Protein AF-A0A1A8BC15-F1 (afdb_monomer)

Sequence (109 aa):
VLFNHELAKRLQGTRVTCYALHPGAISSELGRNTSSLLHVLLKPVTVLFFKNTVQGCQTTLHCALQEGIEPLSGRYFSNCTVRELFAKAKDDAAAKKLWEISERLCGLV

Organism: Nothobranchius kadleci (NCBI:txid1051664)

pLDDT: mean 95.8, std 3.44, range [86.44, 98.62]

Secondary structure (DSSP, 8-state):
-HHHHHHHHHTTTSS----EEE--SB-SGGGTTS-HHHHHHHHHHHHHHPBPHHHHTHHHHHHHH-TT-GGGTT-EEESSSB-PPPGGGS-HHHHHHHHHHHHHHTT--

InterPro domains:
  IPR036291 NAD(P)-binding domain superfamily [SSF51735] (3-107)

Solvent-accessible surface area (backbone atoms only — not comparable to full-atom values): 6384 Å² total; per-residue (Å²): 94,34,65,35,42,41,48,32,63,72,31,61,96,50,99,62,72,44,71,31,72,47,56,67,60,52,62,58,76,86,61,72,86,54,56,70,69,56,50,62,70,43,44,66,56,42,71,75,71,30,38,48,59,79,67,23,43,47,33,57,48,39,76,74,66,55,82,89,52,65,92,49,45,31,40,38,32,45,82,70,35,82,52,90,72,59,70,84,57,69,38,64,68,62,16,48,52,50,48,59,51,49,36,44,77,69,67,76,96

Mean predicted aligned error: 3.47 Å

Radius of gyration: 17.2 Å; Cα contacts (8 Å, |Δi|>4): 122; chains: 1; bounding box: 48×27×43 Å

Structure (mmCIF, N/CA/C/O backbone):
data_AF-A0A1A8BC15-F1
#
_entry.id   AF-A0A1A8BC15-F1
#
loop_
_atom_site.group_PDB
_atom_site.id
_atom_site.type_symbol
_atom_site.label_atom_id
_atom_site.label_alt_id
_atom_site.label_comp_id
_atom_site.label_asym_id
_atom_site.label_entity_id
_atom_sit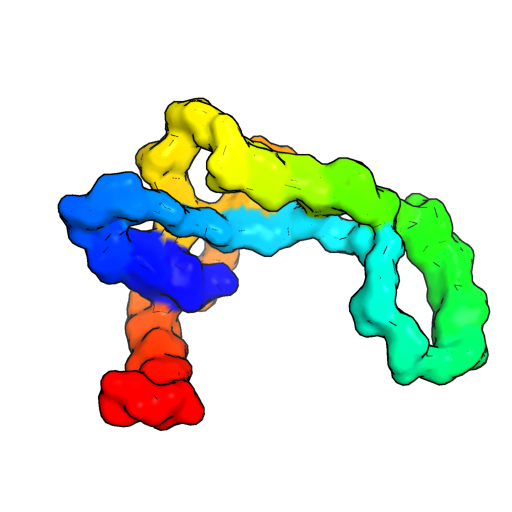e.label_seq_id
_atom_site.pdbx_PDB_ins_code
_atom_site.Cartn_x
_atom_site.Cartn_y
_atom_site.Cartn_z
_atom_site.occupancy
_atom_site.B_iso_or_equiv
_atom_site.auth_seq_id
_atom_site.auth_comp_id
_atom_site.auth_asym_id
_atom_site.auth_atom_id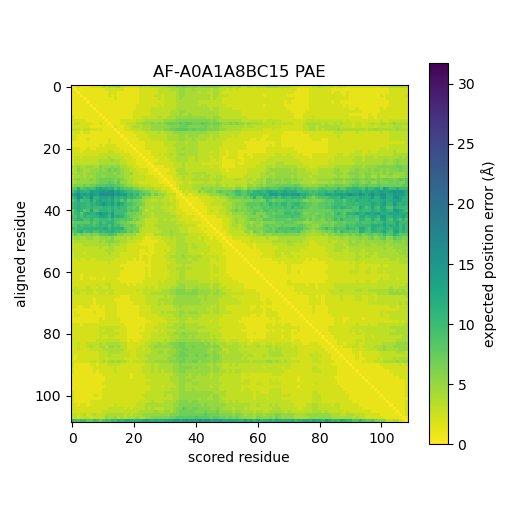
_atom_site.pdbx_PDB_model_num
ATOM 1 N N . VAL A 1 1 ? -0.618 -3.906 4.325 1.00 96.19 1 VAL A N 1
ATOM 2 C CA . VAL A 1 1 ? -1.988 -4.401 4.035 1.00 96.19 1 VAL A CA 1
ATOM 3 C C . VAL A 1 1 ? -2.801 -4.549 5.313 1.00 96.19 1 VAL A C 1
ATOM 5 O O . VAL A 1 1 ? -3.755 -3.804 5.445 1.00 96.19 1 VAL A O 1
ATOM 8 N N . LEU A 1 2 ? -2.391 -5.384 6.280 1.00 98.19 2 LEU A N 1
ATOM 9 C CA . LEU A 1 2 ? -3.105 -5.546 7.563 1.00 98.19 2 LEU A CA 1
ATOM 10 C C . LEU A 1 2 ? -3.370 -4.224 8.308 1.00 98.19 2 LEU A C 1
ATOM 12 O O . LEU A 1 2 ? -4.482 -4.002 8.763 1.00 98.19 2 LEU A O 1
ATOM 16 N N . PHE A 1 3 ? -2.390 -3.315 8.353 1.00 98.19 3 PHE A N 1
ATOM 17 C CA . PHE A 1 3 ? -2.590 -1.984 8.940 1.00 98.19 3 PHE A CA 1
ATOM 18 C C . PHE A 1 3 ? -3.737 -1.204 8.272 1.00 98.19 3 PHE A C 1
ATOM 20 O O . PHE A 1 3 ? -4.592 -0.664 8.958 1.00 98.19 3 PHE A O 1
ATOM 27 N N . ASN A 1 4 ? -3.793 -1.188 6.934 1.00 98.06 4 ASN A N 1
ATOM 28 C CA . ASN A 1 4 ? -4.864 -0.521 6.184 1.00 98.06 4 ASN A CA 1
ATOM 29 C C . ASN A 1 4 ? -6.230 -1.181 6.414 1.00 98.06 4 ASN A C 1
ATOM 31 O O . ASN A 1 4 ? -7.237 -0.489 6.481 1.00 98.06 4 ASN A O 1
ATOM 35 N N . HIS A 1 5 ? -6.254 -2.511 6.536 1.00 97.81 5 HIS A N 1
ATOM 36 C CA . HIS A 1 5 ? -7.468 -3.278 6.824 1.00 97.81 5 HIS A CA 1
ATOM 37 C C . HIS A 1 5 ? -8.079 -2.874 8.172 1.00 97.81 5 HIS A C 1
ATOM 39 O O . HIS A 1 5 ? -9.266 -2.566 8.240 1.00 97.81 5 HIS A O 1
ATOM 45 N N . GLU A 1 6 ? -7.264 -2.789 9.227 1.00 98.56 6 GLU A N 1
ATOM 46 C CA . GLU A 1 6 ? -7.731 -2.325 10.541 1.00 98.56 6 GLU A CA 1
ATOM 47 C C . GLU A 1 6 ? -8.038 -0.818 10.553 1.00 98.56 6 GLU A C 1
ATOM 49 O O . GLU A 1 6 ? -9.060 -0.409 11.106 1.00 98.56 6 GLU A O 1
ATOM 54 N N . LEU A 1 7 ? -7.223 0.010 9.884 1.00 98.44 7 LEU A N 1
ATOM 55 C CA . LEU A 1 7 ? -7.482 1.447 9.751 1.00 98.44 7 LEU A CA 1
ATOM 56 C C . LEU A 1 7 ? -8.860 1.703 9.131 1.00 98.44 7 LEU A C 1
ATOM 58 O O . LEU A 1 7 ? -9.617 2.519 9.642 1.00 98.44 7 LEU A O 1
ATOM 62 N N . ALA A 1 8 ? -9.211 0.987 8.061 1.00 98.06 8 ALA A N 1
ATOM 63 C CA . ALA A 1 8 ? -10.493 1.157 7.385 1.00 98.06 8 ALA A CA 1
ATOM 64 C C . ALA A 1 8 ? -11.684 0.858 8.300 1.00 98.06 8 ALA A C 1
ATOM 66 O O . ALA A 1 8 ? -12.678 1.577 8.254 1.00 98.06 8 ALA A O 1
ATOM 67 N N . LYS A 1 9 ? -11.574 -0.160 9.164 1.00 97.94 9 LYS A N 1
ATOM 68 C CA . LYS A 1 9 ? -12.599 -0.482 10.169 1.00 97.94 9 LYS A CA 1
ATOM 69 C C . LYS A 1 9 ? -12.745 0.641 11.192 1.00 97.94 9 LYS A C 1
ATOM 71 O O . LYS A 1 9 ? -13.859 1.032 11.515 1.00 97.94 9 LYS A O 1
ATOM 76 N N . ARG A 1 10 ? -11.626 1.195 11.660 1.00 98.06 10 ARG A N 1
ATOM 77 C CA . ARG A 1 10 ? -11.607 2.299 12.636 1.00 98.06 10 ARG A CA 1
ATOM 78 C C . ARG A 1 10 ? -12.102 3.623 12.060 1.00 98.06 10 ARG A C 1
ATOM 80 O O . ARG A 1 10 ? -12.636 4.441 12.797 1.00 98.06 10 ARG A O 1
ATOM 87 N N . LEU A 1 11 ? -11.946 3.821 10.755 1.00 98.44 11 LEU A N 1
ATOM 88 C CA . LEU A 1 11 ? -12.450 4.990 10.040 1.00 98.44 11 LEU A CA 1
ATOM 89 C C . LEU A 1 11 ? -13.930 4.867 9.640 1.00 98.44 11 LEU A C 1
ATOM 91 O O . LEU A 1 11 ? -14.474 5.819 9.082 1.00 98.44 11 LEU A O 1
ATOM 95 N N . GLN A 1 12 ? -14.613 3.749 9.915 1.00 97.06 12 GLN A N 1
ATOM 96 C CA . GLN A 1 12 ? -16.047 3.632 9.634 1.00 97.06 12 GLN A CA 1
ATOM 97 C C . GLN A 1 12 ? -16.844 4.711 10.375 1.00 97.06 12 GLN A C 1
ATOM 99 O O . GLN A 1 12 ? -16.602 5.003 11.542 1.00 97.06 12 GLN A O 1
ATOM 104 N N . GLY A 1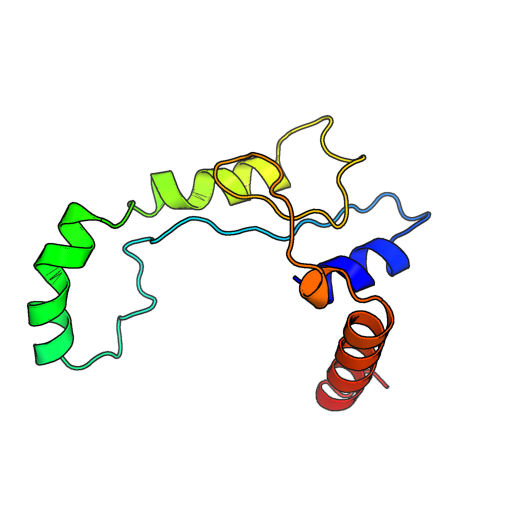 13 ? -17.792 5.334 9.673 1.00 96.44 13 GLY A N 1
ATOM 105 C CA . GLY A 1 13 ? -18.547 6.479 10.190 1.00 96.44 13 GLY A CA 1
ATOM 106 C C . GLY A 1 13 ? -17.784 7.807 10.136 1.00 96.44 13 GLY A C 1
ATOM 107 O O . GLY A 1 13 ? -18.391 8.863 10.301 1.00 96.44 13 GLY A O 1
ATOM 108 N N . THR A 1 14 ? -16.483 7.789 9.832 1.00 95.06 14 THR A N 1
ATOM 109 C CA . THR A 1 14 ? -15.743 8.990 9.440 1.00 95.06 14 THR A CA 1
ATOM 110 C C . THR A 1 14 ? -15.888 9.199 7.933 1.00 95.06 14 THR A C 1
ATOM 112 O O . THR A 1 14 ? -16.087 8.257 7.169 1.00 95.06 14 THR A O 1
ATOM 115 N N . ARG A 1 15 ? -15.764 10.443 7.468 1.00 96.31 15 ARG A N 1
ATOM 116 C CA . ARG A 1 15 ? -15.740 10.753 6.026 1.00 96.31 15 ARG A CA 1
ATOM 117 C C . ARG A 1 15 ? -14.365 10.490 5.390 1.00 96.31 15 ARG A C 1
ATOM 119 O O . ARG A 1 15 ? -14.082 11.014 4.321 1.00 96.31 15 ARG A O 1
ATOM 126 N N . VAL A 1 16 ? -13.489 9.750 6.072 1.00 98.19 16 VAL A N 1
ATOM 127 C CA . VAL A 1 16 ? -12.111 9.489 5.648 1.00 98.19 16 VAL A CA 1
ATOM 128 C C . VAL A 1 16 ? -12.011 8.068 5.106 1.00 98.19 16 VAL A C 1
ATOM 130 O O . VAL A 1 16 ? -12.436 7.110 5.747 1.00 98.19 16 VAL A O 1
ATOM 133 N N . THR A 1 17 ? -11.403 7.931 3.933 1.00 98.31 17 THR A N 1
ATOM 134 C CA . THR A 1 17 ? -11.121 6.642 3.293 1.00 98.31 17 THR A CA 1
ATOM 135 C C . THR A 1 17 ? -9.628 6.346 3.311 1.00 98.31 17 THR A C 1
ATOM 137 O O . THR A 1 17 ? -8.811 7.266 3.285 1.00 98.31 17 THR A O 1
ATOM 140 N N . CYS A 1 18 ? -9.250 5.069 3.304 1.00 98.38 18 CYS A N 1
ATOM 141 C CA . CYS A 1 18 ? -7.850 4.660 3.220 1.00 98.38 18 CYS A CA 1
ATOM 142 C C . CYS A 1 18 ? -7.656 3.479 2.265 1.00 98.38 18 CYS A C 1
ATOM 144 O O . CYS A 1 18 ? -8.517 2.609 2.133 1.00 98.38 18 CYS A O 1
ATOM 146 N N . TYR A 1 19 ? -6.499 3.428 1.608 1.00 98.50 19 TYR A N 1
ATOM 147 C CA . TYR A 1 19 ? -6.174 2.399 0.624 1.00 98.50 19 TYR A CA 1
ATOM 148 C C . TYR A 1 19 ? -4.740 1.913 0.818 1.00 98.50 19 TYR A C 1
ATOM 150 O O . TYR A 1 19 ? -3.824 2.698 1.061 1.00 98.50 19 TYR A O 1
ATOM 158 N N . ALA A 1 20 ? -4.525 0.609 0.654 1.00 98.25 20 ALA A N 1
ATOM 159 C CA . ALA A 1 20 ? -3.188 0.055 0.486 1.00 98.25 20 ALA A CA 1
ATOM 160 C C . ALA A 1 20 ? -2.893 -0.091 -1.008 1.00 98.25 20 ALA A C 1
ATOM 162 O O . ALA A 1 20 ? -3.796 -0.355 -1.797 1.00 98.25 20 ALA A O 1
ATOM 163 N N . LEU A 1 21 ? -1.630 0.016 -1.413 1.00 98.31 21 LEU A N 1
ATOM 164 C CA . LEU A 1 21 ? -1.273 -0.160 -2.818 1.00 98.31 21 LEU A CA 1
ATOM 165 C C . LEU A 1 21 ? 0.126 -0.727 -3.022 1.00 98.31 21 LEU A C 1
ATOM 167 O O . LEU A 1 21 ? 0.957 -0.720 -2.113 1.00 98.31 21 LEU A O 1
ATOM 171 N N . HIS A 1 22 ? 0.383 -1.192 -4.242 1.00 97.25 22 HIS A N 1
ATOM 172 C CA . HIS A 1 22 ? 1.715 -1.542 -4.723 1.00 97.25 22 HIS A CA 1
ATOM 173 C C . HIS A 1 22 ? 1.994 -0.871 -6.076 1.00 97.25 22 HIS A C 1
ATOM 175 O O . HIS A 1 22 ? 1.272 -1.141 -7.044 1.00 97.25 22 HIS A O 1
ATOM 181 N N . PRO A 1 23 ? 3.054 -0.045 -6.176 1.00 96.06 23 PRO A N 1
ATOM 182 C CA . PRO A 1 23 ? 3.340 0.757 -7.372 1.00 96.06 23 PRO A CA 1
ATOM 183 C C . PRO A 1 23 ? 3.878 -0.083 -8.549 1.00 96.06 23 PRO A C 1
ATOM 185 O O . PRO A 1 23 ? 3.811 0.314 -9.714 1.00 96.06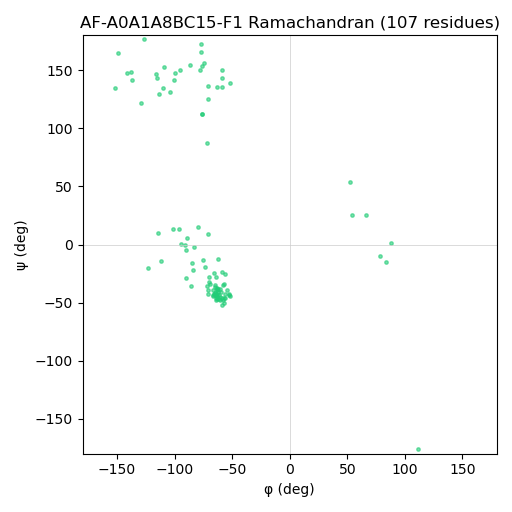 23 PRO A O 1
ATOM 188 N N . GLY A 1 24 ? 4.382 -1.283 -8.256 1.00 95.00 24 GLY A N 1
ATOM 189 C CA . GLY A 1 24 ? 5.147 -2.128 -9.173 1.00 95.00 24 GLY A CA 1
ATOM 190 C C . GLY A 1 24 ? 6.604 -2.217 -8.724 1.00 95.00 24 GLY A C 1
ATOM 191 O O . GLY A 1 24 ? 6.963 -1.688 -7.674 1.00 95.00 24 GLY A O 1
ATOM 192 N N . ALA A 1 25 ? 7.442 -2.882 -9.516 1.00 94.88 25 ALA A N 1
ATOM 193 C CA . ALA A 1 25 ? 8.889 -2.779 -9.365 1.00 94.88 25 ALA A CA 1
ATOM 194 C C . ALA A 1 25 ? 9.332 -1.433 -9.953 1.00 94.88 25 ALA A C 1
ATOM 196 O O . ALA A 1 25 ? 9.167 -1.211 -11.152 1.00 94.88 25 ALA A O 1
ATOM 197 N N . ILE A 1 26 ? 9.802 -0.513 -9.108 1.00 95.56 26 ILE A N 1
ATOM 198 C CA . ILE A 1 26 ? 10.138 0.860 -9.507 1.00 95.56 26 ILE A CA 1
ATOM 199 C C . ILE A 1 26 ? 11.636 1.073 -9.367 1.00 95.56 26 ILE A C 1
ATOM 201 O O . ILE A 1 26 ? 12.196 0.812 -8.302 1.00 95.56 26 ILE A O 1
ATOM 205 N N . SER A 1 27 ? 12.271 1.582 -10.420 1.00 93.00 27 SER A N 1
ATOM 206 C CA . SER A 1 27 ? 13.647 2.066 -10.372 1.00 93.00 27 SER A CA 1
ATOM 207 C C . SER A 1 27 ? 13.668 3.373 -9.579 1.00 93.00 27 SER A C 1
ATOM 209 O O . SER A 1 27 ? 13.488 4.456 -10.134 1.00 93.00 27 SER A O 1
ATOM 211 N N . SER A 1 28 ? 13.804 3.248 -8.261 1.00 90.19 28 SER A N 1
ATOM 212 C CA . SER A 1 28 ? 13.858 4.344 -7.295 1.00 90.19 28 SER A CA 1
ATOM 213 C C . SER A 1 28 ? 15.106 4.231 -6.420 1.00 90.19 28 SER A C 1
ATOM 215 O O . SER A 1 28 ? 15.832 3.238 -6.455 1.00 90.19 28 SER A O 1
ATOM 217 N N . GLU A 1 29 ? 15.299 5.212 -5.545 1.00 91.31 29 GLU A N 1
ATOM 218 C CA . GLU A 1 29 ? 16.419 5.270 -4.602 1.00 91.31 29 GLU A CA 1
ATOM 219 C C . GLU A 1 29 ? 16.349 4.243 -3.454 1.00 91.31 29 GLU A C 1
ATOM 221 O O . GLU A 1 29 ? 17.136 4.316 -2.508 1.00 91.31 29 GLU A O 1
ATOM 226 N N . LEU A 1 30 ? 15.425 3.273 -3.481 1.00 90.19 30 LEU A N 1
ATOM 227 C CA . LEU A 1 30 ? 15.317 2.239 -2.441 1.00 90.19 30 LEU A CA 1
ATOM 228 C C . LEU A 1 30 ? 16.618 1.428 -2.296 1.00 90.19 30 LEU A C 1
ATOM 230 O O . LEU A 1 30 ? 16.997 1.064 -1.187 1.00 90.19 30 LEU A O 1
ATOM 234 N N . GLY A 1 31 ? 17.321 1.194 -3.407 1.00 86.44 31 GLY A N 1
ATOM 235 C CA . GLY A 1 31 ? 18.576 0.440 -3.454 1.00 86.44 31 GLY A CA 1
ATOM 236 C C . GLY A 1 31 ? 19.852 1.265 -3.257 1.00 86.44 31 GLY A C 1
ATOM 237 O O . GLY A 1 31 ? 20.935 0.701 -3.388 1.00 86.44 31 GLY A O 1
ATOM 238 N N . ARG A 1 32 ? 19.767 2.567 -2.947 1.00 90.44 32 ARG A N 1
ATOM 239 C CA . ARG A 1 32 ? 20.925 3.492 -2.941 1.00 90.44 32 ARG A CA 1
ATOM 240 C C . ARG A 1 32 ? 22.100 3.079 -2.044 1.00 90.44 32 ARG A C 1
ATOM 242 O O . ARG A 1 32 ? 23.231 3.451 -2.317 1.00 90.44 32 ARG A O 1
ATOM 249 N N . ASN A 1 33 ? 21.835 2.295 -0.996 1.00 90.06 33 ASN A N 1
ATOM 250 C CA . ASN A 1 33 ? 22.843 1.818 -0.039 1.00 90.06 33 ASN A CA 1
ATOM 251 C C . ASN A 1 33 ? 23.271 0.357 -0.283 1.00 90.06 33 ASN A C 1
ATOM 253 O O . ASN A 1 33 ? 23.870 -0.268 0.590 1.00 90.06 33 ASN A O 1
ATOM 257 N N . THR A 1 34 ? 22.929 -0.222 -1.437 1.00 88.75 34 THR A N 1
ATOM 258 C CA . THR A 1 34 ? 23.443 -1.540 -1.838 1.00 88.75 34 THR A CA 1
ATOM 259 C C . THR A 1 34 ? 24.888 -1.421 -2.327 1.00 88.75 34 THR A C 1
ATOM 261 O O . THR A 1 34 ? 25.311 -0.359 -2.778 1.00 88.75 34 THR A O 1
ATOM 264 N N . SER A 1 35 ? 25.679 -2.495 -2.213 1.00 91.69 35 SER A N 1
ATOM 265 C CA . SER A 1 35 ? 27.080 -2.460 -2.648 1.00 91.69 35 SER A CA 1
ATOM 266 C C . SER A 1 35 ? 27.184 -2.111 -4.136 1.00 91.69 35 SER A C 1
ATOM 268 O O . SER A 1 35 ? 26.379 -2.567 -4.950 1.00 91.69 35 SER A O 1
ATOM 270 N N . SER A 1 36 ? 28.206 -1.342 -4.518 1.00 88.94 36 SER A N 1
ATOM 271 C CA . SER A 1 36 ? 28.385 -0.897 -5.907 1.00 88.94 36 SER A CA 1
ATOM 272 C C . SER A 1 36 ? 28.471 -2.064 -6.897 1.00 88.94 36 SER A C 1
ATOM 274 O O . SER A 1 36 ? 27.963 -1.968 -8.012 1.00 88.94 36 SER A O 1
ATOM 276 N N . LEU A 1 37 ? 29.049 -3.195 -6.474 1.00 91.94 37 LEU A N 1
ATOM 277 C CA . LEU A 1 37 ? 29.091 -4.426 -7.264 1.00 91.94 37 LEU A CA 1
ATOM 278 C C . LEU A 1 37 ? 27.686 -4.991 -7.517 1.00 91.94 37 LEU A C 1
ATOM 280 O O . LEU A 1 37 ? 27.355 -5.333 -8.650 1.00 91.94 37 LEU A O 1
ATOM 284 N N . LEU A 1 38 ? 26.848 -5.055 -6.479 1.00 90.19 38 LEU A N 1
ATOM 285 C CA . LEU A 1 38 ? 25.474 -5.535 -6.601 1.00 90.19 38 LEU A CA 1
ATOM 286 C C . LEU A 1 38 ? 24.630 -4.583 -7.456 1.00 90.19 38 LEU A C 1
ATOM 288 O O . LEU A 1 38 ? 23.850 -5.037 -8.288 1.00 90.19 38 LEU A O 1
ATOM 292 N N . HIS A 1 39 ? 24.828 -3.272 -7.314 1.00 87.12 39 HIS A N 1
ATOM 293 C CA . HIS A 1 39 ? 24.149 -2.275 -8.135 1.00 87.12 39 HIS A CA 1
ATOM 294 C C . HIS A 1 39 ? 24.468 -2.446 -9.630 1.00 87.12 39 HIS A C 1
ATOM 296 O O . HIS A 1 39 ? 23.563 -2.433 -10.463 1.00 87.12 39 HIS A O 1
ATOM 302 N N . VAL A 1 40 ? 25.742 -2.659 -9.985 1.00 89.31 40 VAL A N 1
ATOM 303 C CA . VAL A 1 40 ? 26.152 -2.927 -11.375 1.00 89.31 40 VAL A CA 1
ATOM 304 C C . VAL A 1 40 ? 25.555 -4.239 -11.885 1.00 89.31 40 VAL A C 1
ATOM 306 O O . VAL A 1 40 ? 25.023 -4.266 -12.994 1.00 89.31 40 VAL A O 1
ATOM 309 N N . LEU A 1 41 ? 25.584 -5.299 -11.071 1.00 92.19 41 LEU A N 1
ATOM 310 C CA . LEU A 1 41 ? 25.042 -6.609 -11.434 1.00 92.19 41 LEU A CA 1
ATOM 311 C C . LEU A 1 41 ? 23.523 -6.569 -11.677 1.00 92.19 41 LEU A C 1
ATOM 313 O O . LEU A 1 41 ? 23.025 -7.228 -12.586 1.00 92.19 41 LEU A O 1
ATOM 317 N N . LEU A 1 42 ? 22.786 -5.783 -10.888 1.00 88.81 42 LEU A N 1
ATOM 318 C CA . LEU A 1 42 ? 21.329 -5.669 -10.988 1.00 88.81 42 LEU A CA 1
ATOM 319 C C . LEU A 1 42 ? 20.863 -4.655 -12.043 1.00 88.81 42 LEU A C 1
ATOM 321 O O . LEU A 1 42 ? 19.702 -4.704 -12.447 1.00 88.81 42 LEU A O 1
ATOM 325 N N . LYS A 1 43 ? 21.742 -3.768 -12.528 1.00 87.56 43 LYS A N 1
ATOM 326 C CA . LYS A 1 43 ? 21.391 -2.704 -13.484 1.00 87.56 43 LYS A CA 1
ATOM 327 C C . LYS A 1 43 ? 20.667 -3.199 -14.751 1.00 87.56 43 LYS A C 1
ATOM 329 O O . LYS A 1 43 ? 19.691 -2.562 -15.141 1.00 87.56 43 LYS A O 1
ATOM 334 N N . PRO A 1 44 ? 21.061 -4.306 -15.411 1.00 91.12 44 PRO A N 1
ATOM 335 C CA . PRO A 1 44 ? 20.327 -4.800 -16.579 1.00 91.12 44 PRO A CA 1
ATOM 336 C C . PRO A 1 44 ? 18.895 -5.228 -16.231 1.00 91.12 44 PRO A C 1
ATOM 338 O O . PRO A 1 44 ? 17.962 -4.951 -16.981 1.00 91.12 44 PRO A O 1
ATOM 341 N N . VAL A 1 45 ? 18.712 -5.857 -15.064 1.00 89.75 45 VAL A N 1
ATOM 342 C CA . VAL A 1 45 ? 17.400 -6.299 -14.574 1.00 89.75 45 VAL A CA 1
ATOM 343 C C . VAL A 1 45 ? 16.514 -5.095 -14.268 1.00 89.75 45 VAL A C 1
ATOM 345 O O . VAL A 1 45 ? 15.350 -5.078 -14.664 1.00 89.75 45 VAL A O 1
ATOM 348 N N . THR A 1 46 ? 17.051 -4.068 -13.605 1.00 88.75 46 THR A N 1
ATOM 349 C CA . THR A 1 46 ? 16.271 -2.865 -13.295 1.00 88.75 46 THR A CA 1
ATOM 350 C C . THR A 1 46 ? 15.878 -2.111 -14.562 1.00 88.75 46 THR A C 1
ATOM 352 O O . THR A 1 46 ? 14.719 -1.737 -14.697 1.00 88.75 46 THR A O 1
ATOM 355 N N . VAL A 1 47 ? 16.780 -1.964 -15.536 1.00 87.31 47 VAL A N 1
ATOM 356 C CA . VAL A 1 47 ? 16.473 -1.289 -16.811 1.00 87.31 47 VAL A CA 1
ATOM 357 C C . VAL A 1 47 ? 15.381 -2.012 -17.610 1.00 87.31 47 VAL A C 1
ATOM 359 O O . VAL A 1 47 ? 14.550 -1.349 -18.224 1.00 87.31 47 VAL A O 1
ATOM 362 N N . LEU A 1 48 ? 15.365 -3.349 -17.612 1.00 89.00 48 LEU A N 1
ATOM 363 C CA . LEU A 1 48 ? 14.416 -4.128 -18.419 1.00 89.00 48 LEU A CA 1
ATOM 364 C C . LEU A 1 48 ? 13.061 -4.358 -17.739 1.00 89.00 48 LEU A C 1
ATOM 366 O O . LEU A 1 48 ? 12.040 -4.397 -18.422 1.00 89.00 48 LEU A O 1
ATOM 370 N N . PHE A 1 49 ? 13.035 -4.539 -16.417 1.00 91.69 49 PHE A N 1
ATOM 371 C CA . PHE A 1 49 ? 11.831 -4.996 -15.711 1.00 91.69 49 PHE A CA 1
ATOM 372 C C . PHE A 1 49 ? 11.203 -3.951 -14.789 1.00 91.69 49 PHE A C 1
ATOM 374 O O . PHE A 1 49 ? 10.075 -4.155 -14.332 1.00 91.69 49 PHE A O 1
ATOM 381 N N . PHE A 1 50 ? 11.904 -2.859 -14.468 1.00 94.38 50 PHE A N 1
ATOM 382 C CA . PHE A 1 50 ? 11.398 -1.874 -13.516 1.00 94.38 50 PHE A CA 1
ATOM 383 C C . PHE A 1 50 ? 10.809 -0.673 -14.254 1.00 94.38 50 PHE A C 1
ATOM 385 O O . PHE A 1 50 ? 11.336 -0.186 -15.250 1.00 94.38 50 PHE A O 1
ATOM 392 N N . LYS A 1 51 ? 9.703 -0.160 -13.720 1.00 94.94 51 LYS A N 1
ATOM 393 C CA . LYS A 1 51 ? 9.094 1.097 -14.151 1.00 94.94 51 LYS A CA 1
ATOM 394 C C . LYS A 1 51 ? 9.915 2.281 -13.639 1.00 94.94 51 LYS A C 1
ATOM 396 O O . LYS A 1 51 ? 10.569 2.186 -12.598 1.00 94.94 51 LYS A O 1
ATOM 401 N N . ASN A 1 52 ? 9.813 3.430 -14.302 1.00 94.25 52 ASN A N 1
ATOM 402 C CA . ASN A 1 52 ? 10.309 4.685 -13.731 1.00 94.25 52 ASN A CA 1
ATOM 403 C C . ASN A 1 52 ? 9.347 5.235 -12.654 1.00 94.25 52 ASN A C 1
ATOM 405 O O . ASN A 1 52 ? 8.245 4.719 -12.446 1.00 94.25 52 ASN A O 1
ATOM 409 N N . THR A 1 53 ? 9.752 6.295 -11.953 1.00 95.44 53 THR A N 1
ATOM 410 C CA . THR A 1 53 ? 8.966 6.897 -10.862 1.00 95.44 53 THR A CA 1
ATOM 411 C C . THR A 1 53 ? 7.646 7.516 -11.331 1.00 95.44 53 THR A C 1
ATOM 413 O O . THR A 1 53 ? 6.648 7.395 -10.623 1.00 95.44 53 THR A O 1
ATOM 416 N N . VAL A 1 54 ? 7.603 8.098 -12.536 1.00 96.44 54 VAL A N 1
ATOM 417 C CA . VAL A 1 54 ? 6.385 8.675 -13.141 1.00 96.44 54 VAL A CA 1
ATOM 418 C C . VAL A 1 54 ? 5.337 7.594 -13.416 1.00 96.44 54 VAL A C 1
ATOM 420 O O . VAL A 1 54 ? 4.153 7.774 -13.145 1.00 96.44 54 VAL A O 1
ATOM 423 N N . GLN A 1 55 ? 5.762 6.436 -13.912 1.00 95.88 55 GLN A N 1
ATOM 424 C CA . GLN A 1 55 ? 4.894 5.274 -14.094 1.00 95.88 55 GLN A CA 1
ATOM 425 C C . GLN A 1 55 ? 4.515 4.633 -12.751 1.00 95.88 55 GLN A C 1
ATOM 427 O O . GLN A 1 55 ? 3.399 4.141 -12.584 1.00 95.88 55 GLN A O 1
ATOM 432 N N . GLY A 1 56 ? 5.438 4.623 -11.788 1.00 95.31 56 GLY A N 1
ATOM 433 C CA . GLY A 1 56 ? 5.228 4.027 -10.471 1.00 95.31 56 GLY A CA 1
ATOM 434 C C . GLY A 1 56 ? 4.245 4.787 -9.588 1.00 95.31 56 GLY A C 1
ATOM 435 O O . GLY A 1 56 ? 3.510 4.163 -8.823 1.00 95.31 56 GLY A O 1
ATOM 436 N N . CYS A 1 57 ? 4.181 6.115 -9.707 1.00 97.25 57 CYS A N 1
ATOM 437 C CA . CYS A 1 57 ? 3.295 6.931 -8.877 1.00 97.25 57 CYS A CA 1
ATOM 438 C C . CYS A 1 57 ? 1.818 6.843 -9.283 1.00 97.25 57 CYS A C 1
ATOM 440 O O . CYS A 1 57 ? 0.958 7.236 -8.500 1.00 97.25 57 CYS A O 1
ATOM 442 N N . GLN A 1 58 ? 1.501 6.289 -10.458 1.00 98.44 58 GLN A N 1
ATOM 443 C CA . GLN A 1 58 ? 0.143 6.298 -11.012 1.00 98.44 58 GLN A CA 1
ATOM 444 C C . GLN A 1 58 ? -0.895 5.676 -10.073 1.00 98.44 58 GLN A C 1
ATOM 446 O O . GLN A 1 58 ? -1.965 6.240 -9.886 1.00 98.44 58 GLN A O 1
ATOM 451 N N . THR A 1 59 ? -0.579 4.547 -9.424 1.00 98.44 59 THR A N 1
ATOM 452 C CA . THR A 1 59 ? -1.526 3.929 -8.475 1.00 98.44 59 THR A CA 1
ATOM 453 C C . THR A 1 59 ? -1.691 4.770 -7.207 1.00 98.44 59 THR A C 1
ATOM 455 O O . THR A 1 59 ? -2.795 4.848 -6.683 1.00 98.44 59 THR A O 1
ATOM 458 N N . THR A 1 60 ? -0.636 5.448 -6.745 1.00 98.38 60 THR A N 1
ATOM 459 C CA . THR A 1 60 ? -0.726 6.392 -5.620 1.00 98.38 60 THR A CA 1
ATOM 460 C C . THR A 1 60 ? -1.623 7.574 -5.960 1.00 98.38 60 THR A C 1
ATOM 462 O O . THR A 1 60 ? -2.515 7.896 -5.183 1.00 98.38 60 THR A O 1
ATOM 465 N N . LEU A 1 61 ? -1.425 8.183 -7.132 1.00 98.50 61 LEU A N 1
ATOM 466 C CA . LEU A 1 61 ? -2.250 9.296 -7.600 1.00 98.50 61 LEU A CA 1
ATOM 467 C C . LEU A 1 61 ? -3.703 8.866 -7.801 1.00 98.50 61 LEU A C 1
ATOM 469 O O . LEU A 1 61 ? -4.601 9.565 -7.355 1.00 98.50 61 LEU A O 1
ATOM 473 N N . HIS A 1 62 ? -3.938 7.690 -8.384 1.00 98.62 62 HIS A N 1
ATOM 474 C CA . HIS A 1 62 ? -5.281 7.132 -8.518 1.00 98.62 62 HIS A CA 1
ATOM 475 C C . HIS A 1 62 ? -5.972 6.987 -7.156 1.00 98.62 62 HIS A C 1
ATOM 477 O O . HIS A 1 62 ? -7.070 7.493 -6.981 1.00 98.62 62 HIS A O 1
ATOM 483 N N . CYS A 1 63 ? -5.322 6.374 -6.162 1.00 98.44 63 CYS A N 1
ATOM 484 C CA . CYS A 1 63 ? -5.911 6.226 -4.827 1.00 98.44 63 CYS A CA 1
ATOM 485 C C . CYS A 1 63 ? -6.126 7.561 -4.091 1.00 98.44 63 CYS A C 1
ATOM 487 O O . CYS A 1 63 ? -6.951 7.613 -3.185 1.00 98.44 63 CYS A O 1
ATOM 489 N N . ALA A 1 64 ? -5.373 8.609 -4.433 1.00 98.19 64 ALA A N 1
ATOM 490 C CA . ALA A 1 64 ? -5.477 9.917 -3.789 1.00 98.19 64 ALA A CA 1
ATOM 491 C C . ALA A 1 64 ? -6.485 10.859 -4.467 1.00 98.19 64 ALA A C 1
ATOM 493 O O . ALA A 1 64 ? -7.018 11.738 -3.798 1.00 98.19 64 ALA A O 1
ATOM 494 N N . LEU A 1 65 ? -6.695 10.716 -5.779 1.00 98.31 65 LEU A N 1
ATOM 495 C CA . LEU A 1 65 ? -7.378 11.721 -6.602 1.00 98.31 65 LEU A CA 1
ATOM 496 C C . LEU A 1 65 ? -8.607 11.191 -7.343 1.00 98.31 65 LEU A C 1
ATOM 498 O O . LEU A 1 65 ? -9.415 11.994 -7.797 1.00 98.31 65 LEU A O 1
ATOM 502 N N . GLN A 1 66 ? -8.733 9.876 -7.534 1.00 98.31 66 GLN A N 1
ATOM 503 C CA . GLN A 1 66 ? -9.872 9.327 -8.260 1.00 98.31 66 GLN A CA 1
ATOM 504 C C . GLN A 1 66 ? -11.141 9.465 -7.417 1.00 98.31 66 GLN A C 1
ATOM 506 O O . GLN A 1 66 ? -11.205 8.954 -6.304 1.00 98.31 66 GLN A O 1
ATOM 511 N N . GLU A 1 67 ? -12.169 10.087 -7.980 1.00 97.81 67 GLU A N 1
ATOM 512 C CA . GLU A 1 67 ? -13.508 10.106 -7.389 1.00 97.81 67 GLU A CA 1
ATOM 513 C C . GLU A 1 67 ? -14.236 8.774 -7.638 1.00 97.81 67 GLU A C 1
ATOM 515 O O . GLU A 1 67 ? -14.019 8.100 -8.656 1.00 97.81 67 GLU A O 1
ATOM 520 N N . GLY A 1 68 ? -15.123 8.393 -6.717 1.00 97.69 68 GLY A N 1
ATOM 521 C CA . GLY A 1 68 ? -15.988 7.216 -6.843 1.00 97.69 68 GLY A CA 1
ATOM 522 C C . GLY A 1 68 ? -15.376 5.909 -6.331 1.00 97.69 68 GLY A C 1
ATOM 523 O O . GLY A 1 68 ? -16.015 4.858 -6.414 1.00 97.69 68 GLY A O 1
ATOM 524 N N . ILE A 1 69 ? -14.151 5.944 -5.798 1.00 98.12 69 ILE A N 1
ATOM 525 C CA . ILE A 1 69 ? -13.498 4.774 -5.186 1.00 98.12 69 ILE A CA 1
ATOM 526 C C . ILE A 1 69 ? -13.691 4.706 -3.666 1.00 98.12 69 ILE A C 1
ATOM 528 O O . ILE A 1 69 ? -13.228 3.755 -3.045 1.00 98.12 69 ILE A O 1
ATOM 532 N N . GLU A 1 70 ? -14.401 5.657 -3.060 1.00 97.62 70 GLU A N 1
ATOM 533 C CA . GLU A 1 70 ? -14.660 5.730 -1.617 1.00 97.62 70 GLU A CA 1
ATOM 534 C C . GLU A 1 70 ? -15.284 4.448 -1.038 1.00 97.62 70 GLU A C 1
ATOM 536 O O . GLU A 1 70 ? -14.841 4.002 0.029 1.00 97.62 70 GLU A O 1
ATOM 541 N N . PRO A 1 71 ? -16.224 3.768 -1.733 1.00 97.62 71 PRO A N 1
ATOM 542 C CA . PRO A 1 71 ? -16.749 2.476 -1.284 1.00 97.62 71 PRO A CA 1
ATOM 543 C C . PRO A 1 71 ? -15.695 1.356 -1.213 1.00 97.62 71 PRO A C 1
ATOM 545 O O . PRO A 1 71 ? -15.957 0.294 -0.653 1.00 97.62 71 PRO A O 1
ATOM 548 N N . LEU A 1 72 ? -14.504 1.569 -1.781 1.00 97.81 72 LEU A N 1
ATOM 549 C CA . LEU A 1 72 ? -13.384 0.627 -1.799 1.00 97.81 72 LEU A CA 1
ATOM 550 C C . LEU A 1 72 ? -12.376 0.892 -0.669 1.00 97.81 72 LEU A C 1
ATOM 552 O O . LEU A 1 72 ? -11.266 0.354 -0.703 1.00 97.81 72 LEU A O 1
ATOM 556 N N . SER A 1 73 ? -12.725 1.710 0.330 1.00 98.00 73 SER A N 1
ATOM 557 C CA . SER A 1 73 ? -11.891 1.918 1.520 1.00 98.00 73 SER A CA 1
ATOM 558 C C . SER A 1 73 ? -11.493 0.578 2.163 1.00 98.00 73 SER A C 1
ATOM 560 O O . SER A 1 73 ? -12.269 -0.378 2.211 1.00 98.00 73 SER A O 1
ATOM 562 N N . GLY A 1 74 ? -10.244 0.473 2.610 1.00 97.56 74 GLY A N 1
ATOM 563 C CA . GLY A 1 74 ? -9.648 -0.758 3.137 1.00 97.56 74 GLY A CA 1
ATOM 564 C C . GLY A 1 74 ? -9.083 -1.710 2.082 1.00 97.56 74 GLY A C 1
ATOM 565 O O . GLY A 1 74 ? -8.279 -2.584 2.422 1.00 97.56 74 GLY A O 1
ATOM 566 N N . ARG A 1 75 ? -9.426 -1.538 0.799 1.00 97.88 75 ARG A N 1
ATOM 567 C CA . ARG A 1 75 ? -8.966 -2.424 -0.281 1.00 97.88 75 ARG A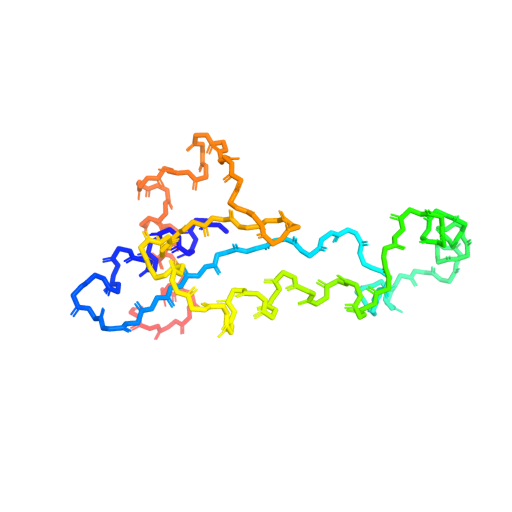 CA 1
ATOM 568 C C . ARG A 1 75 ? -7.515 -2.143 -0.680 1.00 97.88 75 ARG A C 1
ATOM 570 O O . ARG A 1 75 ? -6.905 -1.134 -0.319 1.00 97.88 75 ARG A O 1
ATOM 577 N N . TYR A 1 76 ? -6.959 -3.090 -1.432 1.00 98.50 76 TYR A N 1
ATOM 578 C CA . TYR A 1 76 ? -5.602 -3.031 -1.956 1.00 98.50 76 TYR A CA 1
ATOM 579 C C . TYR A 1 76 ? -5.597 -2.834 -3.475 1.00 98.50 76 TYR A C 1
ATOM 581 O O . TYR A 1 76 ? -6.314 -3.530 -4.197 1.00 98.50 76 TYR A O 1
ATOM 589 N N . PHE A 1 77 ? -4.756 -1.918 -3.952 1.00 98.62 77 PHE A N 1
ATOM 590 C CA . PHE A 1 77 ? -4.667 -1.519 -5.352 1.00 98.62 77 PHE A CA 1
ATOM 591 C C . PHE A 1 77 ? -3.315 -1.874 -5.977 1.00 98.62 77 PHE A C 1
ATOM 593 O O . PHE A 1 77 ? -2.253 -1.743 -5.368 1.00 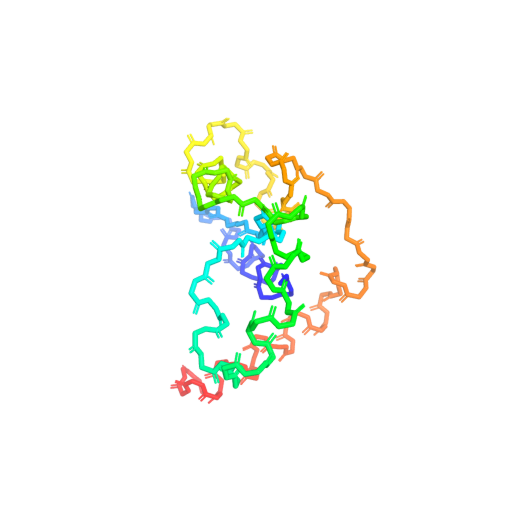98.62 77 PHE A O 1
ATOM 600 N N . SER A 1 78 ? -3.335 -2.274 -7.245 1.00 98.00 78 SER A N 1
ATOM 601 C CA . SER A 1 78 ? -2.126 -2.367 -8.064 1.00 98.00 78 SER A CA 1
ATOM 602 C C . SER A 1 78 ? -2.461 -2.167 -9.534 1.00 98.00 78 SER A C 1
ATOM 604 O O . SER A 1 78 ? -3.422 -2.759 -10.029 1.00 98.00 78 SER A O 1
ATOM 606 N N . ASN A 1 79 ? -1.669 -1.346 -10.231 1.00 96.81 79 ASN A N 1
ATOM 607 C CA . ASN A 1 79 ? -1.990 -0.851 -11.574 1.00 96.81 79 ASN A CA 1
ATOM 608 C C . ASN A 1 79 ? -3.397 -0.223 -11.602 1.00 96.81 79 ASN A C 1
ATOM 610 O O . ASN A 1 79 ? -4.255 -0.660 -12.367 1.00 96.81 79 ASN A O 1
ATOM 614 N N . CYS A 1 80 ? -3.639 0.732 -10.696 1.00 98.12 80 CYS A N 1
ATOM 615 C CA . CYS A 1 80 ? -4.873 1.533 -10.600 1.00 98.12 80 CYS A CA 1
ATOM 616 C C . CYS A 1 80 ? -6.178 0.718 -10.517 1.00 98.12 80 CYS A C 1
ATOM 618 O O . CYS A 1 80 ? -7.237 1.181 -10.915 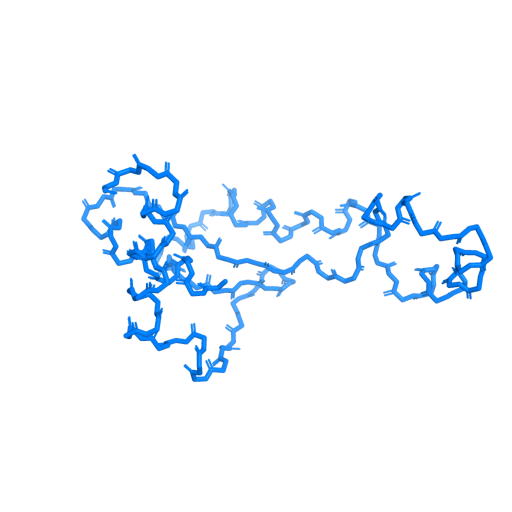1.00 98.12 80 CYS A O 1
ATOM 620 N N . THR A 1 81 ? -6.104 -0.522 -10.034 1.00 98.06 81 THR A N 1
ATOM 621 C CA . THR A 1 81 ? -7.246 -1.439 -9.955 1.00 98.06 81 THR A CA 1
ATOM 622 C C . THR A 1 81 ? -7.186 -2.232 -8.660 1.00 98.06 81 THR A C 1
ATOM 624 O O . THR A 1 81 ? -6.098 -2.545 -8.163 1.00 98.06 81 THR A O 1
ATOM 627 N N . VAL A 1 82 ? -8.357 -2.566 -8.114 1.00 98.25 82 VAL A N 1
ATOM 628 C CA . VAL A 1 82 ? -8.475 -3.413 -6.922 1.00 98.25 82 VAL A CA 1
ATOM 629 C C . VAL A 1 82 ? -7.927 -4.801 -7.229 1.00 98.25 82 VAL A C 1
ATOM 631 O O . VAL A 1 82 ? -8.228 -5.383 -8.272 1.00 98.25 82 VAL A O 1
ATOM 634 N N . ARG A 1 83 ? -7.134 -5.350 -6.307 1.00 98.00 83 ARG A N 1
ATOM 635 C CA . ARG A 1 83 ? -6.652 -6.732 -6.385 1.00 98.00 83 ARG A CA 1
ATOM 636 C C . ARG A 1 83 ? -7.189 -7.557 -5.235 1.00 98.00 83 ARG A C 1
ATOM 638 O O . ARG A 1 83 ? -7.362 -7.065 -4.120 1.00 98.00 83 ARG A O 1
ATOM 645 N N . GLU A 1 84 ? -7.418 -8.831 -5.524 1.00 96.50 84 GLU A N 1
ATOM 646 C CA . GLU A 1 84 ? -7.764 -9.800 -4.500 1.00 96.50 84 GLU A CA 1
ATOM 647 C C . GLU A 1 84 ? -6.558 -10.112 -3.621 1.00 96.50 84 GLU A C 1
ATOM 649 O O . GLU A 1 84 ? -5.428 -10.280 -4.085 1.00 96.50 84 GLU A O 1
ATOM 654 N N . LEU A 1 85 ? -6.823 -10.163 -2.322 1.00 95.56 85 LEU A N 1
ATOM 655 C CA . LEU A 1 85 ? -5.823 -10.426 -1.303 1.00 95.56 85 LEU A CA 1
ATOM 656 C C . LEU A 1 85 ? -5.885 -11.883 -0.858 1.00 95.56 85 LEU A C 1
ATOM 658 O O . LEU A 1 85 ? -6.959 -12.479 -0.748 1.00 95.56 85 LEU A O 1
ATOM 662 N N . PHE A 1 86 ? -4.722 -12.423 -0.498 1.00 96.19 86 PHE A N 1
ATOM 663 C CA . PHE A 1 86 ? -4.633 -13.694 0.214 1.00 96.19 86 PHE A CA 1
ATOM 664 C C . PHE A 1 86 ? -5.397 -13.637 1.543 1.00 96.19 86 PHE A C 1
ATOM 666 O O . PHE A 1 86 ? -5.445 -12.588 2.186 1.00 96.19 86 PHE A O 1
ATOM 673 N N . ALA A 1 87 ? -5.925 -14.778 1.996 1.00 96.81 87 ALA A N 1
ATOM 674 C CA . ALA A 1 87 ? -6.706 -14.877 3.234 1.00 96.81 87 ALA A CA 1
ATOM 675 C C . ALA A 1 87 ? -5.983 -14.266 4.447 1.00 96.81 87 ALA A C 1
ATOM 677 O O . ALA A 1 87 ? -6.556 -13.444 5.152 1.00 96.81 87 ALA A O 1
ATOM 678 N N . LYS A 1 88 ? -4.682 -14.548 4.607 1.00 96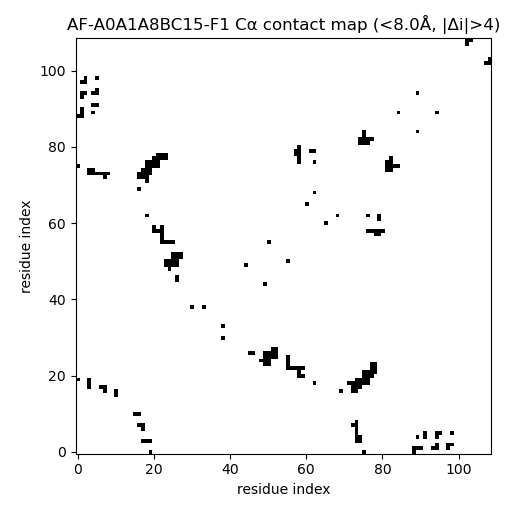.38 88 LYS A N 1
ATOM 679 C CA . LYS A 1 88 ? -3.850 -13.995 5.692 1.00 96.38 88 LYS A CA 1
ATOM 680 C C . LYS A 1 88 ? -3.766 -12.466 5.724 1.00 96.38 88 LYS A C 1
ATOM 682 O O . LYS A 1 88 ? -3.434 -11.896 6.751 1.00 96.38 88 LYS A O 1
ATOM 687 N N . ALA A 1 89 ? -4.001 -11.797 4.595 1.00 94.56 89 ALA A N 1
ATOM 688 C CA . ALA A 1 89 ? -3.978 -10.340 4.502 1.00 94.56 89 ALA A CA 1
ATOM 689 C C . ALA A 1 89 ? -5.355 -9.704 4.770 1.00 94.56 89 ALA A C 1
ATOM 691 O O . ALA A 1 89 ? -5.444 -8.479 4.804 1.00 94.56 89 ALA A O 1
ATOM 692 N N . LYS A 1 90 ? -6.391 -10.535 4.955 1.00 94.31 90 LYS A N 1
ATOM 693 C CA . LYS A 1 90 ? -7.774 -10.179 5.305 1.00 94.31 90 LYS A CA 1
ATOM 694 C C . LYS A 1 90 ? -8.165 -10.693 6.704 1.00 94.31 90 LYS A C 1
ATOM 696 O O . LYS A 1 90 ? -9.340 -10.691 7.045 1.00 94.31 90 LYS A O 1
ATOM 701 N N . ASP A 1 91 ? -7.199 -11.188 7.480 1.00 97.94 91 ASP A N 1
ATOM 702 C CA . ASP A 1 91 ? -7.425 -11.737 8.818 1.00 97.94 91 ASP A CA 1
ATOM 703 C C . ASP A 1 91 ? -7.640 -10.601 9.829 1.00 97.94 91 ASP A C 1
ATOM 705 O O . ASP A 1 91 ? -6.722 -9.832 10.133 1.00 97.94 91 ASP A O 1
ATOM 709 N N . ASP A 1 92 ? -8.865 -10.503 10.344 1.00 98.19 92 ASP A N 1
ATOM 710 C CA . ASP A 1 92 ? -9.270 -9.477 11.304 1.00 98.19 92 ASP A CA 1
ATOM 711 C C . ASP A 1 92 ? -8.522 -9.564 12.638 1.00 98.19 92 ASP A C 1
ATOM 713 O O . ASP A 1 92 ? -8.181 -8.533 13.223 1.00 98.19 92 ASP A O 1
ATOM 717 N N . ALA A 1 93 ? -8.257 -10.776 13.128 1.00 98.44 93 ALA A N 1
ATOM 718 C CA . ALA A 1 93 ? -7.596 -10.973 14.411 1.00 98.44 93 ALA A CA 1
ATOM 719 C C . ALA A 1 93 ? -6.118 -10.577 14.314 1.00 98.44 93 ALA A C 1
ATOM 721 O O . ALA A 1 93 ? -5.592 -9.886 15.191 1.00 98.44 93 ALA A O 1
ATOM 722 N N . ALA A 1 94 ? -5.458 -10.955 13.217 1.00 98.50 94 ALA A N 1
ATOM 723 C CA . ALA A 1 94 ? -4.084 -10.565 12.936 1.00 98.50 94 ALA A CA 1
ATOM 724 C C . ALA A 1 94 ? -3.951 -9.050 12.726 1.00 98.50 94 ALA A C 1
ATOM 726 O O . ALA A 1 94 ? -3.007 -8.449 13.241 1.00 98.50 94 ALA A O 1
ATOM 727 N N . ALA A 1 95 ? -4.887 -8.422 12.005 1.00 98.50 95 ALA A N 1
ATOM 728 C CA . ALA A 1 95 ? -4.882 -6.979 11.773 1.00 98.50 95 ALA A CA 1
ATOM 729 C C . ALA A 1 95 ? -5.043 -6.187 13.080 1.00 98.50 95 ALA A C 1
ATOM 731 O O . ALA A 1 95 ? -4.244 -5.288 13.350 1.00 98.50 95 ALA A O 1
ATOM 732 N N . LYS A 1 96 ? -6.005 -6.577 13.926 1.00 98.62 96 LYS A N 1
ATOM 733 C CA . LYS A 1 96 ? -6.216 -5.969 15.246 1.00 98.62 96 LYS A CA 1
ATOM 734 C C . LYS A 1 96 ? -4.999 -6.146 16.158 1.00 98.62 96 LYS A C 1
ATOM 736 O O . LYS A 1 96 ? -4.522 -5.173 16.733 1.00 98.62 96 LYS A O 1
ATOM 741 N N . LYS A 1 97 ? -4.442 -7.360 16.240 1.00 98.56 97 LYS A N 1
ATOM 742 C CA . LYS A 1 97 ? -3.249 -7.631 17.058 1.00 98.56 97 LYS A CA 1
ATOM 743 C C . LYS A 1 97 ? -2.032 -6.833 16.584 1.00 98.56 97 LYS A C 1
ATOM 745 O O . LYS A 1 97 ? -1.278 -6.328 17.411 1.00 98.56 97 LYS A O 1
ATOM 750 N N . LEU A 1 98 ? -1.833 -6.719 15.267 1.00 98.56 98 LEU A N 1
ATOM 751 C CA . LEU A 1 98 ? -0.774 -5.884 14.697 1.00 98.56 98 LEU A CA 1
ATOM 752 C C . LEU A 1 98 ? -0.937 -4.431 15.151 1.00 98.56 98 LEU A C 1
ATOM 754 O O . LEU A 1 98 ? 0.035 -3.840 15.604 1.00 98.56 98 LEU A O 1
ATOM 758 N N . TRP A 1 99 ? -2.153 -3.889 15.062 1.00 98.44 99 TRP A N 1
ATOM 759 C CA . TRP A 1 99 ? -2.460 -2.521 15.471 1.00 98.44 99 TRP A CA 1
ATOM 760 C C . TRP A 1 99 ? -2.141 -2.266 16.946 1.00 98.44 99 TRP A C 1
ATOM 762 O O . TRP A 1 99 ? -1.379 -1.355 17.247 1.00 98.44 99 TRP A O 1
ATOM 772 N N . GLU A 1 100 ? -2.648 -3.105 17.852 1.00 98.56 100 GLU A N 1
ATOM 773 C CA . GLU A 1 100 ? -2.431 -2.969 19.303 1.00 98.56 100 GLU A CA 1
ATOM 774 C C . GLU A 1 100 ? -0.940 -3.027 19.676 1.00 98.56 100 GLU A C 1
ATOM 776 O O . GLU A 1 100 ? -0.461 -2.265 20.517 1.00 98.56 100 GLU A O 1
ATOM 781 N N . ILE A 1 101 ? -0.176 -3.920 19.034 1.00 98.56 101 ILE A N 1
ATOM 782 C CA . ILE A 1 101 ? 1.277 -3.995 19.228 1.00 98.56 101 ILE A CA 1
ATOM 783 C C . ILE A 1 101 ? 1.951 -2.733 18.681 1.00 98.56 101 ILE A C 1
ATOM 785 O O . ILE A 1 101 ? 2.833 -2.189 19.341 1.00 98.56 101 ILE A O 1
ATOM 789 N N . SER A 1 102 ? 1.552 -2.257 17.498 1.00 98.56 102 SER A N 1
ATOM 790 C CA . SER A 1 102 ? 2.095 -1.031 16.909 1.00 98.56 102 SER A CA 1
ATOM 791 C C . SER A 1 102 ? 1.833 0.198 17.781 1.00 98.56 102 SER A C 1
ATOM 793 O O . SER A 1 102 ? 2.764 0.965 18.000 1.00 98.56 102 SER A O 1
ATOM 795 N N . GLU A 1 103 ? 0.628 0.362 18.333 1.00 98.50 103 GLU A N 1
ATOM 796 C CA . GLU A 1 103 ? 0.313 1.472 19.246 1.00 98.50 103 GLU A CA 1
ATOM 797 C C . GLU A 1 103 ? 1.231 1.465 20.473 1.00 98.50 103 GLU A C 1
ATOM 799 O O . GLU A 1 103 ? 1.820 2.497 20.796 1.00 98.50 103 GLU A O 1
ATOM 804 N N . ARG A 1 104 ? 1.438 0.296 21.093 1.00 98.50 104 ARG A N 1
ATOM 805 C CA . ARG A 1 104 ? 2.346 0.147 22.241 1.00 98.50 104 ARG A CA 1
ATOM 806 C C . ARG A 1 104 ? 3.799 0.455 21.882 1.00 98.50 104 ARG A C 1
ATOM 808 O O . ARG A 1 104 ? 4.488 1.144 22.626 1.00 98.50 104 ARG A O 1
ATOM 815 N N . LEU A 1 105 ? 4.281 -0.052 20.745 1.00 98.50 105 LEU A N 1
ATOM 816 C CA . LEU A 1 105 ? 5.651 0.206 20.281 1.00 98.50 105 LEU A CA 1
ATOM 817 C C . LEU A 1 105 ? 5.885 1.688 19.959 1.00 98.50 105 LEU A C 1
ATOM 819 O O . LEU A 1 105 ? 7.013 2.163 20.071 1.00 98.50 105 LEU A O 1
ATOM 823 N N . CYS A 1 106 ? 4.832 2.411 19.578 1.00 98.25 106 CYS A N 1
ATOM 824 C CA . CYS A 1 106 ? 4.866 3.849 19.336 1.00 98.25 106 CYS A CA 1
ATOM 825 C C . CYS A 1 106 ? 4.539 4.697 20.580 1.00 98.25 106 CYS A C 1
ATOM 827 O O . CYS A 1 106 ? 4.551 5.920 20.472 1.00 98.25 106 CYS A O 1
ATOM 829 N N . GLY A 1 107 ? 4.249 4.087 21.737 1.00 97.69 107 GLY A N 1
ATOM 830 C CA . GLY A 1 107 ? 3.907 4.800 22.973 1.00 97.69 107 GLY A CA 1
ATOM 831 C C . GLY A 1 107 ? 2.579 5.563 22.918 1.00 97.69 107 GLY A C 1
ATOM 832 O O . GLY A 1 107 ? 2.425 6.564 23.612 1.00 97.69 107 GLY A O 1
ATOM 833 N N . LEU A 1 108 ? 1.642 5.132 22.066 1.00 96.94 108 LEU A N 1
ATOM 834 C CA . LEU A 1 108 ? 0.310 5.740 21.949 1.00 96.94 108 LEU A CA 1
ATOM 835 C C . LEU A 1 108 ? -0.680 5.198 22.992 1.00 96.94 108 LEU A C 1
ATOM 837 O O . LEU A 1 108 ? -1.668 5.869 23.288 1.00 96.94 108 LEU A O 1
ATOM 841 N N . VAL A 1 109 ? -0.407 4.003 23.530 1.00 90.50 109 VAL A N 1
ATOM 842 C CA . VAL A 1 109 ? -1.137 3.327 24.618 1.00 90.50 109 VAL A CA 1
ATOM 843 C C . VAL A 1 109 ? -0.180 2.577 25.533 1.00 90.50 109 VAL A C 1
ATOM 845 O O . VAL A 1 109 ? 0.896 2.151 25.044 1.00 90.50 109 VAL A O 1
#

Foldseek 3Di:
DLQQLVVLVVCVVPPDFDEAEFLAAEPDCPCVPPDPVVCVVCVVVCVPGHDYPVSSCVLVCLRVPPPPCRVVGSFYDYPSDTDDDDPVSNDPVVSVVVVVVVCVVVVVD

Nearest PD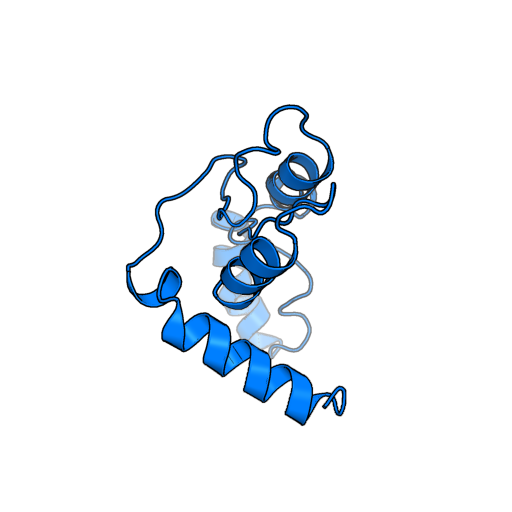B structures (foldseek):
  4cqm-assembly3_M  TM=6.963E-01  e=1.572E-01  Homo sapiens
  4nbu-assembly1_D  TM=6.492E-01  e=1.682E-01  Bacillus sp. SG-1
  4nbr-assembly1_A  TM=6.536E-01  e=4.633E-01  Brucella abortus bv. 1 str. 9-941
  2pd6-assembly1_C  TM=6.070E-01  e=2.699E-01  Homo sapiens
  5h5x-assembly3_J  TM=6.515E-01  e=2.683E+00  Streptomyces coelicolor A3(2)